Protein AF-A0A920J6P7-F1 (afdb_monomer_lite)

Radius of gyration: 12.27 Å; chains: 1; bounding box: 24×30×31 Å

Foldseek 3Di:
DDDQEEEDDDEQVCQLVVLVVCVVVVHQYYEYEYEDRPPVSVVVSVVVSVVSNHDYHYPNPPDDDPVCPVVCVVVDD

pLDDT: mean 80.09, std 19.14, range [31.12, 96.31]

Structure (mmCIF, N/CA/C/O backbone):
data_AF-A0A920J6P7-F1
#
_entry.id   AF-A0A920J6P7-F1
#
loop_
_atom_site.group_PDB
_atom_site.id
_atom_site.type_symbol
_atom_site.label_atom_id
_atom_site.label_alt_id
_atom_site.label_comp_id
_atom_site.label_asym_id
_atom_site.label_entity_id
_atom_site.label_seq_id
_atom_site.pdbx_PDB_ins_code
_atom_site.Cartn_x
_atom_site.Cartn_y
_atom_site.Cartn_z
_atom_site.occupancy
_atom_site.B_iso_or_equiv
_atom_site.auth_seq_id
_atom_site.auth_comp_id
_atom_site.auth_asym_id
_atom_site.auth_atom_id
_atom_site.pdbx_PDB_model_num
ATOM 1 N N . MET A 1 1 ? -15.110 -19.156 -1.902 1.00 57.25 1 MET A N 1
ATOM 2 C CA . MET A 1 1 ? -14.023 -18.672 -1.025 1.00 57.25 1 MET A CA 1
ATOM 3 C C . MET A 1 1 ? -13.679 -17.267 -1.490 1.00 57.25 1 MET A C 1
ATOM 5 O O . MET A 1 1 ? -13.461 -17.110 -2.682 1.00 57.25 1 MET A O 1
ATOM 9 N N . GLN A 1 2 ? -13.773 -16.256 -0.624 1.00 73.88 2 GLN A N 1
ATOM 10 C CA . GLN A 1 2 ? -13.465 -14.865 -0.990 1.00 73.88 2 GLN A CA 1
ATOM 11 C C . GLN A 1 2 ? -11.992 -14.564 -0.672 1.00 73.88 2 GLN A C 1
ATOM 13 O O . GLN A 1 2 ? -11.484 -15.113 0.311 1.00 73.88 2 GLN A O 1
ATOM 18 N N . PRO A 1 3 ? -11.300 -13.742 -1.479 1.00 80.12 3 PRO A N 1
ATOM 19 C CA . PRO A 1 3 ? -9.936 -13.327 -1.176 1.00 80.12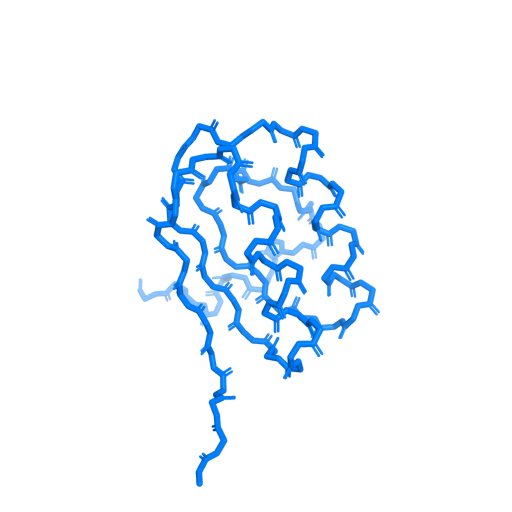 3 PRO A CA 1
ATOM 20 C C . PRO A 1 3 ? -9.908 -12.525 0.130 1.00 80.12 3 PRO A C 1
ATOM 22 O O . PRO A 1 3 ? -10.700 -11.609 0.333 1.00 80.12 3 PRO A O 1
ATOM 25 N N . ASN A 1 4 ? -8.999 -12.891 1.029 1.00 88.38 4 ASN A N 1
ATOM 26 C CA . ASN A 1 4 ? -8.820 -12.257 2.338 1.00 88.38 4 ASN A CA 1
ATOM 27 C C . ASN A 1 4 ? -7.621 -11.294 2.378 1.00 88.38 4 ASN A C 1
ATOM 29 O O . ASN A 1 4 ? -7.523 -10.485 3.301 1.00 88.38 4 ASN A O 1
ATOM 33 N N . ALA A 1 5 ? -6.730 -11.377 1.387 1.00 91.12 5 ALA A N 1
ATOM 34 C CA . ALA A 1 5 ? -5.502 -10.605 1.304 1.00 91.12 5 ALA A CA 1
ATOM 35 C C . ALA A 1 5 ? -5.160 -10.216 -0.144 1.00 91.12 5 ALA A C 1
ATOM 37 O O . ALA A 1 5 ? -5.530 -10.923 -1.082 1.00 91.12 5 ALA A O 1
ATOM 38 N N . SER A 1 6 ? -4.421 -9.116 -0.307 1.00 93.81 6 SER A N 1
ATOM 39 C CA . SER A 1 6 ? -3.872 -8.648 -1.585 1.00 93.81 6 SER A CA 1
ATOM 40 C C . SER A 1 6 ? -2.375 -8.405 -1.460 1.00 93.81 6 SER A C 1
ATOM 42 O O . SER A 1 6 ? -1.901 -7.922 -0.431 1.00 93.81 6 SER A O 1
ATOM 44 N N . LEU A 1 7 ? -1.636 -8.731 -2.515 1.00 94.06 7 LEU A N 1
ATOM 45 C CA . LEU A 1 7 ? -0.192 -8.576 -2.586 1.00 94.06 7 LEU A CA 1
ATOM 46 C C . LEU A 1 7 ? 0.166 -7.800 -3.857 1.00 94.06 7 LEU A C 1
ATOM 48 O O . LEU A 1 7 ? -0.153 -8.221 -4.968 1.00 94.06 7 LEU A O 1
ATOM 52 N N . ILE A 1 8 ? 0.808 -6.649 -3.680 1.00 94.06 8 ILE A N 1
ATOM 53 C CA . ILE A 1 8 ? 1.036 -5.646 -4.719 1.00 94.06 8 ILE A CA 1
ATOM 54 C C . ILE A 1 8 ? 2.518 -5.626 -5.098 1.00 94.06 8 ILE A C 1
ATOM 56 O O . ILE A 1 8 ? 3.383 -5.338 -4.268 1.00 94.06 8 ILE A O 1
ATOM 60 N N . PHE A 1 9 ? 2.769 -5.902 -6.382 1.00 91.75 9 PHE A N 1
ATOM 61 C CA . PHE A 1 9 ? 4.087 -5.952 -7.034 1.00 91.75 9 PHE A CA 1
ATOM 62 C C . PHE A 1 9 ? 4.173 -5.034 -8.265 1.00 91.75 9 PHE A C 1
ATOM 64 O O . PHE A 1 9 ? 4.963 -5.261 -9.180 1.00 91.75 9 PHE A O 1
ATOM 71 N N . VAL A 1 10 ? 3.312 -4.020 -8.341 1.00 93.62 10 VAL A N 1
ATOM 72 C CA . VAL A 1 10 ? 3.293 -3.093 -9.480 1.00 93.62 10 VAL A CA 1
ATOM 73 C C . VAL A 1 10 ? 4.442 -2.079 -9.382 1.00 93.62 10 VAL A C 1
ATOM 75 O O . VAL A 1 10 ? 4.932 -1.829 -8.278 1.00 93.62 10 VAL A O 1
ATOM 78 N N . PRO A 1 11 ? 4.868 -1.456 -10.496 1.00 92.88 11 PRO A N 1
ATOM 79 C CA . PRO A 1 11 ? 5.823 -0.350 -10.454 1.00 92.88 11 PRO A CA 1
ATOM 80 C C . PRO A 1 11 ? 5.344 0.811 -9.570 1.00 92.88 11 PRO A C 1
ATOM 82 O O . PRO A 1 11 ? 4.145 1.082 -9.490 1.00 92.88 11 PRO A O 1
ATOM 85 N N . ALA A 1 12 ? 6.289 1.538 -8.963 1.00 90.81 12 ALA A N 1
ATOM 86 C CA . ALA A 1 12 ? 6.022 2.574 -7.959 1.00 90.81 12 ALA A CA 1
ATOM 87 C C . ALA A 1 12 ? 4.926 3.601 -8.328 1.00 90.81 12 ALA A C 1
ATOM 89 O O . ALA A 1 12 ? 4.082 3.872 -7.471 1.00 90.81 12 ALA A O 1
ATOM 90 N N . PRO A 1 13 ? 4.846 4.121 -9.575 1.00 92.81 13 PRO A N 1
ATOM 91 C CA . PRO A 1 13 ? 3.798 5.075 -9.958 1.00 92.81 13 PRO A CA 1
ATOM 92 C C . PRO A 1 13 ? 2.368 4.524 -9.863 1.00 92.81 13 PRO A C 1
ATOM 94 O O . PRO A 1 13 ? 1.414 5.292 -9.794 1.00 92.81 13 PRO A O 1
ATOM 97 N N . PHE A 1 14 ? 2.203 3.199 -9.866 1.00 94.06 14 PHE A N 1
ATOM 98 C CA . PHE A 1 14 ? 0.897 2.538 -9.877 1.00 94.06 14 PHE A CA 1
ATOM 99 C C . PHE A 1 14 ? 0.478 2.006 -8.501 1.00 94.06 14 PHE A C 1
ATOM 101 O O . PHE A 1 14 ? -0.672 1.604 -8.325 1.00 94.06 14 PHE A O 1
ATOM 108 N N . CYS A 1 15 ? 1.374 2.014 -7.508 1.00 93.81 15 CYS A N 1
ATOM 109 C CA . CYS A 1 15 ? 1.119 1.414 -6.196 1.00 93.81 15 CYS A CA 1
ATOM 110 C C . CYS A 1 15 ? -0.080 2.027 -5.479 1.00 93.81 15 CYS A C 1
ATOM 112 O O . CYS A 1 15 ? -0.881 1.299 -4.899 1.00 93.81 15 CYS A O 1
ATOM 114 N N . LYS A 1 16 ? -0.229 3.352 -5.544 1.00 93.88 16 LYS A N 1
ATOM 115 C CA . LYS A 1 16 ? -1.368 4.053 -4.946 1.00 93.88 16 LYS A CA 1
ATOM 116 C C . LYS A 1 16 ? -2.698 3.535 -5.482 1.00 93.88 16 LYS A C 1
ATOM 118 O O . LYS A 1 16 ? -3.559 3.163 -4.694 1.00 93.88 16 LYS A O 1
ATOM 123 N N . GLY A 1 17 ? -2.830 3.466 -6.807 1.00 96.31 17 GLY A N 1
ATOM 124 C CA . GLY A 1 17 ? -4.032 2.948 -7.460 1.00 96.31 17 GLY A CA 1
ATOM 125 C C . GLY A 1 17 ? -4.313 1.503 -7.060 1.00 96.31 17 GLY A C 1
ATOM 126 O O . GLY A 1 17 ? -5.414 1.203 -6.617 1.00 96.31 17 GLY A O 1
ATOM 127 N N . ALA A 1 18 ? -3.294 0.640 -7.099 1.00 96.12 18 ALA A N 1
ATOM 128 C CA . ALA A 1 18 ? -3.442 -0.773 -6.752 1.00 96.12 18 ALA A CA 1
ATOM 129 C C . ALA A 1 18 ? -3.882 -1.001 -5.292 1.00 96.12 18 ALA A C 1
ATOM 131 O O . ALA A 1 18 ? -4.683 -1.894 -5.017 1.00 96.12 18 ALA A O 1
ATOM 132 N N . ILE A 1 19 ? -3.375 -0.205 -4.340 1.00 95.19 19 ILE A N 1
ATOM 133 C CA . ILE A 1 19 ? -3.781 -0.324 -2.930 1.00 95.19 19 ILE A CA 1
ATOM 134 C C . ILE A 1 19 ? -5.235 0.121 -2.753 1.00 95.19 19 ILE A C 1
ATOM 136 O O . ILE A 1 19 ? -5.994 -0.546 -2.051 1.00 95.19 19 ILE A O 1
ATOM 140 N N . LEU A 1 20 ? -5.623 1.232 -3.379 1.00 95.69 20 LEU A N 1
ATOM 141 C CA . LEU A 1 20 ? -6.986 1.751 -3.276 1.00 95.69 20 LEU A CA 1
ATOM 142 C C . LEU A 1 20 ? -7.998 0.819 -3.944 1.00 95.69 20 LEU A C 1
ATOM 144 O O . LEU A 1 20 ? -9.033 0.540 -3.352 1.00 95.69 20 LEU A O 1
ATOM 148 N N . GLU A 1 21 ? -7.662 0.249 -5.098 1.00 96.19 21 GLU A N 1
ATOM 149 C CA . GLU A 1 21 ? -8.495 -0.749 -5.773 1.00 96.19 21 GLU A CA 1
ATOM 150 C C . GLU A 1 21 ? -8.709 -1.991 -4.893 1.00 96.19 21 GLU A C 1
ATOM 152 O O . GLU A 1 21 ? -9.836 -2.453 -4.714 1.00 96.19 21 GLU A O 1
ATOM 157 N N . ALA A 1 22 ? -7.647 -2.501 -4.260 1.00 95.00 22 ALA A N 1
ATOM 158 C CA . ALA A 1 22 ? -7.765 -3.615 -3.320 1.00 95.00 22 ALA A CA 1
ATOM 159 C C . ALA A 1 22 ? -8.621 -3.253 -2.089 1.00 95.00 22 ALA A C 1
ATOM 161 O O . ALA A 1 22 ? -9.389 -4.086 -1.600 1.00 95.00 22 ALA A O 1
ATOM 162 N N . ALA A 1 23 ? -8.517 -2.015 -1.603 1.00 94.19 23 ALA A N 1
ATOM 163 C CA . ALA A 1 23 ? -9.331 -1.523 -0.500 1.00 94.19 23 ALA A CA 1
ATOM 164 C C . ALA A 1 23 ? -10.820 -1.410 -0.875 1.00 94.19 23 ALA A C 1
ATOM 166 O O . ALA A 1 23 ? -11.678 -1.835 -0.098 1.00 94.19 23 ALA A O 1
ATOM 167 N N . GLU A 1 24 ? -11.127 -0.898 -2.067 1.00 94.31 24 GLU A N 1
ATOM 168 C CA . GLU A 1 24 ? -12.486 -0.804 -2.618 1.00 94.31 24 GLU A CA 1
ATOM 169 C C . GLU A 1 24 ? -13.101 -2.184 -2.880 1.00 94.31 24 GLU A C 1
ATOM 171 O O . GLU A 1 24 ? -14.288 -2.392 -2.629 1.00 94.31 24 GLU A O 1
ATOM 176 N N . ALA A 1 25 ? -12.282 -3.162 -3.275 1.00 94.38 25 ALA A N 1
ATOM 177 C CA . ALA A 1 25 ? -12.684 -4.563 -3.396 1.00 94.38 25 ALA A CA 1
ATOM 178 C C . ALA A 1 25 ? -12.989 -5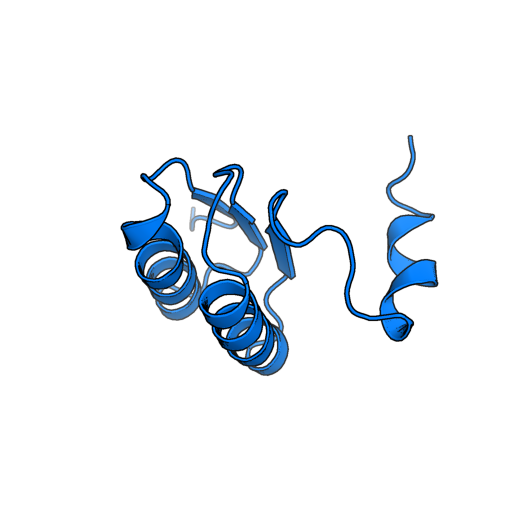.241 -2.041 1.00 94.38 25 ALA A C 1
ATOM 180 O O . ALA A 1 25 ? -13.376 -6.410 -2.003 1.00 94.38 25 ALA A O 1
ATOM 181 N N . GLY A 1 26 ? -12.823 -4.530 -0.920 1.00 92.56 26 GLY A N 1
ATOM 182 C CA . GLY A 1 26 ? -13.147 -5.015 0.421 1.00 92.56 26 GLY A CA 1
ATOM 183 C C . GLY A 1 26 ? -12.053 -5.864 1.069 1.00 92.56 26 GLY A C 1
ATOM 184 O O . GLY A 1 26 ? -12.299 -6.481 2.109 1.00 92.56 26 GLY A O 1
ATOM 185 N N . ILE A 1 27 ? -10.844 -5.893 0.502 1.00 94.00 27 ILE A N 1
ATOM 186 C CA . ILE A 1 27 ? -9.726 -6.655 1.062 1.00 94.00 27 ILE A CA 1
ATOM 187 C C . ILE A 1 27 ? -9.199 -5.946 2.315 1.00 94.00 27 ILE A C 1
ATOM 189 O O . ILE A 1 27 ? -8.793 -4.787 2.280 1.00 94.00 27 ILE A O 1
ATOM 193 N N . LYS A 1 28 ? -9.193 -6.662 3.446 1.00 90.62 28 LYS A N 1
ATOM 194 C CA . LYS A 1 28 ? -8.804 -6.114 4.758 1.00 90.62 28 LYS A CA 1
ATOM 195 C C . LYS A 1 28 ? -7.314 -6.206 5.072 1.00 90.62 28 LYS A C 1
ATOM 197 O O . LYS A 1 28 ? -6.860 -5.534 5.995 1.00 90.62 28 LYS A O 1
ATOM 202 N N . PHE A 1 29 ? -6.563 -6.997 4.310 1.00 91.19 29 PHE A N 1
ATOM 203 C CA . PHE A 1 29 ? -5.125 -7.159 4.486 1.00 91.19 29 PHE A CA 1
ATOM 204 C C . PHE A 1 29 ? -4.395 -6.951 3.158 1.00 91.19 29 PHE A C 1
ATOM 206 O O . PHE A 1 29 ? -4.566 -7.727 2.221 1.00 91.19 29 PHE A O 1
ATOM 213 N N . ILE A 1 30 ? -3.598 -5.891 3.055 1.00 93.75 30 ILE A N 1
ATOM 214 C CA . ILE A 1 30 ? -2.899 -5.520 1.821 1.00 93.75 30 ILE A CA 1
ATOM 215 C C . ILE A 1 30 ? -1.404 -5.441 2.109 1.00 93.75 30 ILE A C 1
ATOM 217 O O . ILE A 1 30 ? -0.975 -4.805 3.070 1.00 93.75 30 ILE A O 1
ATOM 221 N N . VAL A 1 31 ? -0.600 -6.065 1.258 1.00 92.69 31 VAL A N 1
ATOM 222 C CA . VAL A 1 31 ? 0.858 -6.035 1.333 1.00 92.69 31 VAL A CA 1
ATOM 223 C C . VAL A 1 31 ? 1.392 -5.376 0.066 1.00 92.69 31 VAL A C 1
ATOM 225 O O . VAL A 1 31 ? 1.105 -5.832 -1.035 1.00 92.69 31 VAL A O 1
ATOM 228 N N . CYS A 1 32 ? 2.173 -4.308 0.203 1.00 91.88 32 CYS A N 1
ATOM 229 C CA . CYS A 1 32 ? 2.843 -3.624 -0.899 1.00 91.88 32 CYS A CA 1
ATOM 230 C C . CYS A 1 32 ? 4.356 -3.721 -0.708 1.00 91.88 32 CYS A C 1
ATOM 232 O O . CYS A 1 32 ? 4.922 -3.108 0.200 1.00 91.88 32 CYS A O 1
ATOM 234 N N . ILE A 1 33 ? 5.020 -4.498 -1.559 1.00 91.06 33 ILE A N 1
ATOM 235 C CA . ILE A 1 33 ? 6.469 -4.697 -1.443 1.00 91.06 33 ILE A CA 1
ATOM 236 C C . ILE A 1 33 ? 7.278 -3.728 -2.311 1.00 91.06 33 ILE A C 1
ATOM 238 O O . ILE A 1 33 ? 8.502 -3.712 -2.236 1.00 91.06 33 ILE A O 1
ATOM 242 N N . THR A 1 34 ? 6.603 -2.935 -3.143 1.00 88.31 34 THR A N 1
ATOM 243 C CA . THR A 1 34 ? 7.250 -2.012 -4.069 1.00 88.31 34 THR A CA 1
ATOM 244 C C . THR A 1 34 ? 8.007 -0.918 -3.318 1.00 88.31 34 THR A C 1
ATOM 246 O O . THR A 1 34 ? 7.469 -0.242 -2.433 1.00 88.31 34 THR A O 1
ATOM 249 N N . GLU A 1 35 ? 9.263 -0.729 -3.711 1.00 87.31 35 GLU A N 1
ATOM 250 C CA . GLU A 1 35 ? 10.139 0.337 -3.231 1.00 87.31 35 GLU A CA 1
ATOM 251 C C . GLU A 1 35 ? 10.045 1.587 -4.116 1.00 87.31 35 GLU A C 1
ATOM 253 O O . GLU A 1 35 ? 9.691 1.517 -5.294 1.00 87.31 35 GLU A O 1
ATOM 258 N N . GLY A 1 36 ? 10.385 2.748 -3.551 1.00 86.31 36 GLY A N 1
ATOM 259 C CA . GLY A 1 36 ? 10.465 4.004 -4.303 1.00 86.31 36 GLY A CA 1
ATOM 260 C C . GLY A 1 36 ? 9.115 4.658 -4.612 1.00 86.31 36 GLY A C 1
ATOM 261 O O . GLY A 1 36 ? 9.054 5.537 -5.471 1.00 86.31 36 GLY A O 1
ATOM 262 N N . VAL A 1 37 ? 8.035 4.262 -3.926 1.00 89.38 37 VAL A N 1
ATOM 263 C CA . VAL A 1 37 ? 6.747 4.972 -4.014 1.00 89.38 37 VAL A CA 1
ATOM 264 C C . VAL A 1 37 ? 6.905 6.371 -3.400 1.00 89.38 37 VAL A C 1
ATOM 266 O O . VAL A 1 37 ? 7.481 6.491 -2.316 1.00 89.38 37 V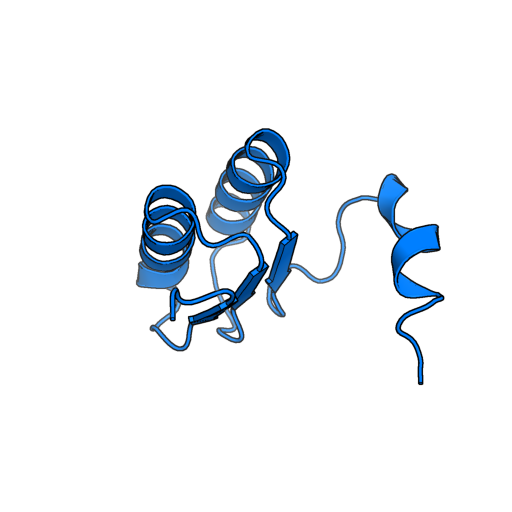AL A O 1
ATOM 269 N N . PRO A 1 38 ? 6.412 7.445 -4.043 1.00 89.62 38 PRO A N 1
ATOM 270 C CA . PRO A 1 38 ? 6.465 8.778 -3.458 1.00 89.62 38 PRO A CA 1
ATOM 271 C C . PRO A 1 38 ? 5.844 8.814 -2.054 1.00 89.62 38 PRO A C 1
ATOM 273 O O . PRO A 1 38 ? 4.742 8.313 -1.829 1.00 89.62 38 PRO A O 1
ATOM 276 N N . THR A 1 39 ? 6.528 9.449 -1.098 1.00 87.25 39 THR A N 1
ATOM 277 C CA . THR A 1 39 ? 6.076 9.510 0.303 1.00 87.25 39 THR A CA 1
ATOM 278 C C . THR A 1 39 ? 4.676 10.109 0.442 1.00 87.25 39 THR A C 1
ATOM 280 O O . THR A 1 39 ? 3.886 9.635 1.254 1.00 87.25 39 THR A O 1
ATOM 283 N N . LEU A 1 40 ? 4.352 11.127 -0.363 1.00 88.25 40 LEU A N 1
ATOM 284 C CA . LEU A 1 40 ? 3.038 11.773 -0.344 1.00 88.25 40 LEU A CA 1
ATOM 285 C C . LEU A 1 40 ? 1.918 10.798 -0.734 1.00 88.25 40 LEU A C 1
ATOM 287 O O . LEU A 1 40 ? 0.904 10.728 -0.044 1.00 88.25 40 LEU A O 1
ATOM 291 N N . ASP A 1 41 ? 2.142 9.986 -1.769 1.00 91.12 41 ASP A N 1
ATOM 292 C CA . ASP A 1 41 ? 1.181 8.970 -2.196 1.00 91.12 41 ASP A CA 1
ATOM 293 C C . ASP A 1 41 ? 0.941 7.935 -1.098 1.00 91.12 41 ASP A C 1
ATOM 295 O O . ASP A 1 41 ? -0.203 7.580 -0.813 1.00 91.12 41 ASP A O 1
ATOM 299 N N . MET A 1 42 ? 2.004 7.495 -0.422 1.00 89.44 42 MET A N 1
ATOM 300 C CA . MET A 1 42 ? 1.866 6.545 0.678 1.00 89.44 42 MET A CA 1
ATOM 301 C C . MET A 1 42 ? 1.153 7.133 1.904 1.00 89.44 42 MET A C 1
ATOM 303 O O . MET A 1 42 ? 0.405 6.411 2.565 1.00 89.44 42 MET A O 1
ATOM 307 N N . LEU A 1 43 ? 1.341 8.422 2.210 1.00 88.12 43 LEU A N 1
ATOM 308 C CA . LEU A 1 43 ? 0.619 9.104 3.292 1.00 88.12 43 LEU A CA 1
ATOM 309 C C . LEU A 1 43 ? -0.885 9.193 3.005 1.00 88.12 43 LEU A C 1
ATOM 311 O O . LEU A 1 43 ? -1.701 8.918 3.888 1.00 88.12 43 LEU A O 1
ATOM 315 N N . GLU A 1 44 ? -1.254 9.550 1.774 1.00 91.12 44 GLU A N 1
ATOM 316 C CA . GLU A 1 44 ? -2.655 9.614 1.348 1.00 91.12 44 GLU A CA 1
ATOM 317 C C . GLU A 1 44 ? -3.327 8.241 1.417 1.00 91.12 44 GLU A C 1
ATOM 319 O O . GLU A 1 44 ? -4.400 8.104 2.010 1.00 91.12 44 GLU A O 1
ATOM 324 N N . VAL A 1 45 ? -2.663 7.212 0.885 1.00 92.38 45 VAL A N 1
ATOM 325 C CA . VAL A 1 45 ? -3.150 5.830 0.946 1.00 92.38 45 VAL A CA 1
ATOM 326 C C . VAL A 1 45 ? -3.323 5.382 2.392 1.00 92.38 45 VAL A C 1
ATOM 328 O O . VAL A 1 45 ? -4.386 4.863 2.728 1.00 92.38 45 VAL A O 1
ATOM 331 N N . LYS A 1 46 ? -2.328 5.620 3.261 1.00 87.69 46 LYS A N 1
ATOM 332 C CA . LYS A 1 46 ? -2.387 5.227 4.679 1.00 87.69 46 LYS A CA 1
ATOM 333 C C . LYS A 1 46 ? -3.605 5.828 5.379 1.00 87.69 46 LYS A C 1
ATOM 335 O O . LYS A 1 46 ? -4.317 5.119 6.083 1.00 87.69 46 LYS A O 1
ATOM 340 N N . LYS A 1 47 ? -3.882 7.114 5.144 1.00 90.75 47 LYS A N 1
ATOM 341 C CA . LYS A 1 47 ? -5.050 7.797 5.716 1.00 90.75 47 LYS A CA 1
ATOM 342 C C . LYS A 1 47 ? -6.367 7.137 5.294 1.00 90.75 47 LYS A C 1
ATOM 344 O O . LYS A 1 47 ? -7.267 6.998 6.120 1.00 90.75 47 LYS A O 1
ATOM 349 N N . ILE A 1 48 ? -6.482 6.745 4.025 1.00 92.00 48 ILE A N 1
ATOM 350 C CA . ILE A 1 48 ? -7.694 6.111 3.492 1.00 92.00 48 ILE A CA 1
ATOM 351 C C . ILE A 1 48 ? -7.863 4.705 4.073 1.00 92.00 48 ILE A C 1
ATOM 353 O O . ILE A 1 48 ? -8.918 4.402 4.628 1.00 92.00 48 ILE A O 1
ATOM 357 N N . VAL A 1 49 ? -6.829 3.861 4.006 1.00 90.62 49 VAL A N 1
ATOM 358 C CA . VAL A 1 49 ? -6.911 2.473 4.498 1.00 90.62 49 VAL A CA 1
ATOM 359 C C . VAL A 1 49 ? -7.169 2.414 6.007 1.00 90.62 49 VAL A C 1
ATOM 361 O O . VAL A 1 49 ? -7.964 1.584 6.444 1.00 90.62 49 VAL A O 1
ATOM 364 N N . ASP A 1 50 ? -6.608 3.343 6.788 1.00 88.38 50 ASP A N 1
ATOM 365 C CA . ASP A 1 50 ? -6.877 3.449 8.228 1.00 88.38 50 ASP A CA 1
ATOM 366 C C . ASP A 1 50 ? -8.336 3.813 8.512 1.00 88.38 50 ASP A C 1
ATOM 368 O O . ASP A 1 50 ? -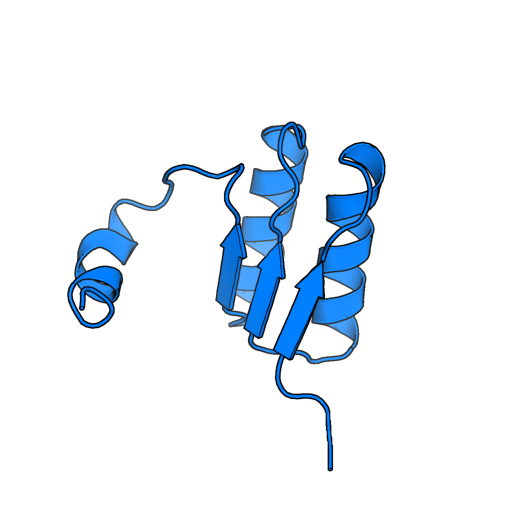8.969 3.202 9.374 1.00 88.38 50 ASP A O 1
ATOM 372 N N . GLY A 1 51 ? -8.900 4.754 7.747 1.00 89.31 51 GLY A N 1
ATOM 373 C CA . GLY A 1 51 ? -10.320 5.102 7.831 1.00 89.31 51 GLY A CA 1
ATOM 374 C C . GLY A 1 51 ? -11.253 3.937 7.478 1.00 89.31 51 GLY A C 1
ATOM 375 O O . GLY A 1 51 ? -12.375 3.874 7.977 1.00 89.31 51 GLY A O 1
ATOM 376 N N . LEU A 1 52 ? -10.782 2.987 6.665 1.00 89.31 52 LEU A N 1
ATOM 377 C CA . LEU A 1 52 ? -11.515 1.780 6.263 1.00 89.31 52 LEU A CA 1
ATOM 378 C C . LEU A 1 52 ? -11.258 0.566 7.180 1.00 89.31 52 LEU A C 1
ATOM 380 O O . LEU A 1 52 ? -11.833 -0.513 6.959 1.00 89.31 52 LEU A O 1
ATOM 384 N N . GLY A 1 53 ? -10.396 0.718 8.193 1.00 88.44 53 GLY A N 1
ATOM 385 C CA . GLY A 1 53 ? -9.977 -0.366 9.085 1.00 88.44 53 GLY A CA 1
ATOM 386 C C . GLY A 1 53 ? -9.221 -1.482 8.357 1.00 88.44 53 GLY A C 1
ATOM 387 O O . GLY A 1 53 ? -9.389 -2.655 8.685 1.00 88.44 53 GLY A O 1
ATOM 388 N N . ILE A 1 54 ? -8.455 -1.132 7.324 1.00 89.31 54 ILE A N 1
ATOM 389 C CA . ILE A 1 54 ? -7.655 -2.056 6.516 1.00 89.31 54 ILE A CA 1
ATOM 390 C C . ILE A 1 54 ? -6.214 -2.032 7.024 1.00 89.31 54 ILE A C 1
ATOM 392 O O . ILE A 1 54 ? -5.638 -0.973 7.265 1.00 89.31 54 ILE A O 1
ATOM 396 N N . THR A 1 55 ? -5.605 -3.205 7.159 1.00 90.31 55 THR A N 1
ATOM 397 C CA . THR A 1 55 ? -4.184 -3.325 7.487 1.00 9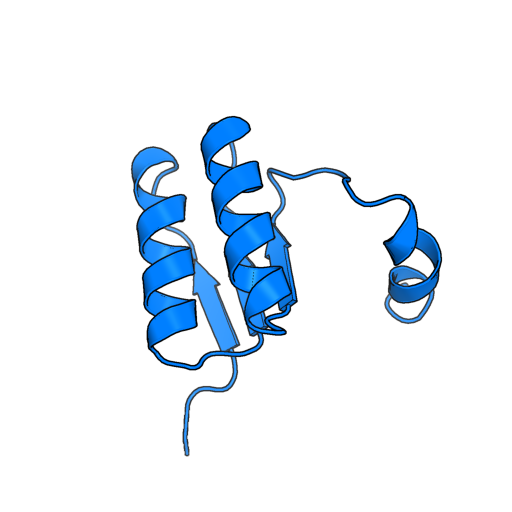0.31 55 THR A CA 1
ATOM 398 C C . THR A 1 55 ? -3.356 -3.292 6.208 1.00 90.31 55 THR A C 1
ATOM 400 O O . THR A 1 55 ? -3.491 -4.169 5.355 1.00 90.31 55 THR A O 1
ATOM 403 N N . LEU A 1 56 ? -2.482 -2.291 6.093 1.00 89.81 56 LEU A N 1
ATOM 404 C CA . LEU A 1 56 ? -1.527 -2.141 4.997 1.00 89.81 56 LEU A CA 1
ATOM 405 C C . LEU A 1 56 ? -0.097 -2.355 5.505 1.00 89.81 56 LEU A C 1
ATOM 407 O O . LEU A 1 56 ? 0.382 -1.591 6.343 1.00 89.81 56 LEU A O 1
ATOM 411 N N . LEU A 1 57 ? 0.597 -3.351 4.957 1.00 89.12 57 LEU A N 1
ATOM 412 C CA . LEU A 1 57 ? 2.021 -3.589 5.185 1.00 89.12 57 LEU A CA 1
ATOM 413 C C . LEU A 1 57 ? 2.812 -3.095 3.971 1.00 89.12 57 LEU A C 1
ATOM 415 O O . LEU A 1 57 ? 2.665 -3.647 2.884 1.00 89.12 57 LEU A O 1
ATOM 419 N N . ALA A 1 58 ? 3.632 -2.056 4.136 1.00 83.06 58 ALA A N 1
ATOM 420 C CA . ALA A 1 58 ? 4.392 -1.469 3.033 1.00 83.06 58 ALA A CA 1
ATOM 421 C C . ALA A 1 58 ? 5.860 -1.215 3.396 1.00 83.06 58 ALA A C 1
ATOM 423 O O . ALA A 1 58 ? 6.136 -0.559 4.399 1.00 83.06 58 ALA A O 1
ATOM 424 N N . LEU A 1 59 ? 6.794 -1.672 2.550 1.00 74.38 59 LEU A N 1
ATOM 425 C CA . LEU A 1 59 ? 8.240 -1.473 2.761 1.00 74.38 59 LEU A CA 1
ATOM 426 C C . LEU A 1 59 ? 8.664 -0.002 2.625 1.00 74.38 59 LEU A C 1
ATOM 428 O O . LEU A 1 59 ? 9.531 0.460 3.363 1.00 74.38 59 LEU A O 1
ATOM 432 N N . THR A 1 60 ? 8.033 0.742 1.709 1.00 66.44 60 THR A N 1
ATOM 433 C CA . THR A 1 60 ? 8.359 2.157 1.463 1.00 66.44 60 THR A CA 1
ATOM 434 C C . THR A 1 60 ? 8.055 3.045 2.677 1.00 66.44 60 THR A C 1
ATOM 436 O O . THR A 1 60 ? 8.790 3.991 2.956 1.00 66.44 60 THR A O 1
ATOM 439 N N . VAL A 1 61 ? 7.007 2.733 3.450 1.00 58.53 61 VAL A N 1
ATOM 440 C CA . VAL A 1 61 ? 6.671 3.479 4.672 1.00 58.53 61 VAL A CA 1
ATOM 441 C C . VAL A 1 61 ? 7.392 2.837 5.837 1.00 58.53 61 VAL A C 1
ATOM 443 O O . VAL A 1 61 ? 6.794 2.184 6.694 1.00 58.53 61 VAL A O 1
ATOM 446 N N . ARG A 1 62 ? 8.707 3.028 5.899 1.00 45.19 62 ARG A N 1
ATOM 447 C CA . ARG A 1 62 ? 9.430 2.729 7.128 1.00 45.19 62 ARG A CA 1
ATOM 448 C C . ARG A 1 62 ? 9.051 3.782 8.178 1.00 45.19 62 ARG A C 1
ATOM 450 O O . ARG A 1 62 ? 9.721 4.792 8.335 1.00 45.19 62 ARG A O 1
ATOM 457 N N . VAL A 1 63 ? 7.967 3.461 8.892 1.00 47.66 63 VAL A N 1
ATOM 458 C CA . VAL A 1 63 ? 7.443 4.043 10.140 1.00 47.66 63 VAL A CA 1
ATOM 459 C C . VAL A 1 63 ? 6.736 5.397 10.024 1.00 47.66 63 VAL A C 1
ATOM 461 O O . VAL A 1 63 ? 7.400 6.418 10.051 1.00 47.66 63 VAL A O 1
ATOM 464 N N . LEU A 1 64 ? 5.393 5.387 10.081 1.00 46.59 64 LEU A N 1
ATOM 465 C CA . LEU A 1 64 ? 4.532 6.292 10.879 1.00 46.59 64 LEU A CA 1
ATOM 466 C C . LEU A 1 64 ? 3.194 5.546 11.104 1.00 46.59 64 LEU A C 1
ATOM 468 O O . LEU A 1 64 ? 2.525 5.181 10.146 1.00 46.59 64 LEU A O 1
ATOM 472 N N . SER A 1 65 ? 2.803 5.160 12.320 1.00 40.12 65 SER A N 1
ATOM 473 C CA . SER A 1 65 ? 2.510 6.028 13.466 1.00 40.12 65 SER A CA 1
ATOM 474 C C . SER A 1 65 ? 3.220 5.583 14.761 1.00 40.12 65 SER A C 1
ATOM 476 O O . SER A 1 65 ? 3.236 4.387 15.062 1.00 40.12 65 SER A O 1
ATOM 478 N N . PRO A 1 66 ? 3.726 6.518 15.596 1.00 44.72 66 PRO A N 1
ATOM 479 C CA . PRO A 1 66 ? 4.158 6.237 16.973 1.00 44.72 66 PRO A CA 1
ATOM 480 C C . PRO A 1 66 ? 3.115 5.500 17.834 1.00 44.72 66 PRO A C 1
ATOM 482 O O . PRO A 1 66 ? 3.480 4.907 18.844 1.00 44.72 66 PRO A O 1
ATOM 485 N N . LEU A 1 67 ? 1.838 5.509 17.431 1.00 47.75 67 LEU A N 1
ATOM 486 C CA . LEU A 1 67 ? 0.728 4.842 18.118 1.00 47.75 67 LEU A CA 1
ATOM 487 C C . LEU A 1 67 ? 0.638 3.333 17.842 1.00 47.75 67 LEU A C 1
ATOM 489 O O . LEU A 1 67 ? -0.125 2.644 18.512 1.00 47.75 67 LEU A O 1
ATOM 493 N N . GLU A 1 68 ? 1.394 2.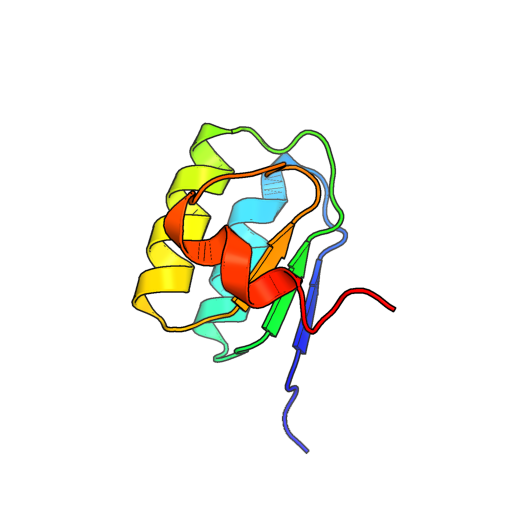799 16.876 1.00 51.00 68 GLU A N 1
ATOM 494 C CA . GLU A 1 68 ? 1.333 1.372 16.521 1.00 51.00 68 GLU A CA 1
ATOM 495 C C . GLU A 1 68 ? 2.544 0.564 16.995 1.00 51.00 68 GLU A C 1
ATOM 497 O O . GLU A 1 68 ? 2.545 -0.650 16.819 1.00 51.00 68 GLU A O 1
ATOM 502 N N . LYS A 1 69 ? 3.533 1.188 17.659 1.00 48.16 69 LYS A N 1
ATOM 503 C CA . LYS A 1 69 ? 4.729 0.501 18.192 1.00 48.16 69 LYS A CA 1
ATOM 504 C C . LYS A 1 69 ? 4.389 -0.777 18.977 1.00 48.16 69 LYS A C 1
ATOM 506 O O . LYS A 1 69 ? 5.012 -1.796 18.722 1.00 48.16 69 LYS A O 1
ATOM 511 N N . GLY A 1 70 ? 3.343 -0.748 19.808 1.00 51.69 70 GLY A N 1
ATOM 512 C CA . GLY A 1 70 ? 2.912 -1.895 20.620 1.00 51.69 70 GLY A CA 1
ATOM 513 C C . GLY A 1 70 ? 2.198 -3.029 19.868 1.00 51.69 70 GLY A C 1
ATOM 514 O O . GLY A 1 70 ? 2.022 -4.108 20.423 1.00 51.69 70 GLY A O 1
ATOM 515 N N . LYS A 1 71 ? 1.763 -2.826 18.616 1.00 53.00 71 LYS A N 1
ATOM 516 C CA . LYS A 1 71 ? 1.050 -3.862 17.840 1.00 53.00 71 LYS A CA 1
ATOM 517 C C . LYS A 1 71 ? 1.991 -4.824 17.114 1.00 53.00 71 LYS A C 1
ATOM 519 O O . LYS A 1 71 ? 1.602 -5.954 16.836 1.00 53.00 71 LYS A O 1
ATOM 524 N N . TRP A 1 72 ? 3.214 -4.388 16.822 1.00 47.84 72 TRP A N 1
ATOM 525 C CA . TRP A 1 72 ? 4.199 -5.176 16.073 1.00 47.84 72 TRP A CA 1
ATOM 526 C C . TRP A 1 72 ? 5.049 -6.085 16.969 1.00 47.84 72 TRP A C 1
ATOM 528 O O . TRP A 1 72 ? 5.691 -7.000 16.468 1.00 47.84 72 TRP A O 1
ATOM 538 N N . GLU A 1 73 ? 4.998 -5.890 18.290 1.00 50.47 73 GLU A N 1
ATOM 539 C CA . GLU A 1 73 ? 5.717 -6.703 19.286 1.00 50.47 73 GLU A CA 1
ATOM 540 C C . GLU A 1 73 ? 5.216 -8.160 19.313 1.00 50.47 73 GLU A C 1
ATOM 542 O O . GLU A 1 73 ? 5.994 -9.077 19.538 1.00 50.47 73 GLU A O 1
ATOM 547 N N . ASN A 1 74 ? 3.939 -8.386 18.980 1.00 41.31 74 ASN A N 1
ATOM 548 C CA . ASN A 1 74 ? 3.320 -9.718 18.908 1.00 41.31 74 ASN A CA 1
ATOM 549 C C . ASN A 1 74 ? 3.459 -10.402 17.534 1.00 41.31 74 ASN A C 1
ATOM 551 O O . ASN A 1 74 ? 2.951 -11.504 17.344 1.00 41.31 74 ASN A O 1
ATOM 555 N N . PHE A 1 75 ? 4.101 -9.742 16.567 1.00 43.47 75 PHE A N 1
ATOM 556 C CA . PHE A 1 75 ? 4.390 -10.283 15.232 1.00 43.47 75 PHE A CA 1
ATOM 557 C C . PHE A 1 75 ? 5.899 -10.432 14.976 1.00 43.47 75 PHE A C 1
ATOM 559 O O . PHE A 1 75 ? 6.302 -10.813 13.875 1.00 43.47 75 PHE A O 1
ATOM 566 N N . ALA A 1 76 ? 6.728 -10.153 15.988 1.00 31.12 76 ALA A N 1
ATOM 567 C CA . ALA A 1 76 ? 8.122 -10.561 16.013 1.00 31.12 76 ALA A CA 1
ATOM 568 C C . ALA A 1 76 ? 8.177 -12.059 16.338 1.00 31.12 76 ALA A C 1
ATOM 570 O O . ALA A 1 76 ? 7.800 -12.479 17.430 1.00 31.12 76 ALA A O 1
ATOM 571 N N . TRP A 1 77 ? 8.597 -12.851 15.356 1.00 39.56 77 TRP A N 1
ATOM 572 C CA . TRP A 1 77 ? 9.145 -14.180 15.607 1.00 39.56 77 TRP A CA 1
ATOM 573 C C . TRP A 1 77 ? 10.537 -14.050 16.222 1.00 39.56 77 TRP A C 1
ATOM 575 O O . TRP A 1 77 ? 11.275 -13.132 15.788 1.00 39.56 77 TRP A O 1
#

Sequence (77 aa):
MQPNASLIFVPAPFCKGAILEAAEAGIKFIVCITEGVPTLDMLEVKKIVDGLGITLLALTVRVLSPLEKGKWENFAW

Secondary structure (DSSP, 8-state):
----EEEE---GGGHHHHHHHHHHTT-SEEEE--S---HHHHHHHHHHHHHTT-EEEESS-----GGGGGGSGGG--